Protein AF-A0AB39GKL4-F1 (afdb_monomer)

Solvent-accessible surface area (backbone atoms only — not comparable to full-atom values): 6743 Å² total; per-residue (Å²): 109,71,74,49,74,70,61,60,71,67,64,71,56,43,98,56,66,49,76,50,59,36,57,95,46,34,30,37,38,36,30,51,87,60,52,35,36,35,35,37,49,49,68,52,96,92,40,82,49,75,36,80,75,46,43,53,77,87,45,43,72,70,56,50,50,51,54,46,53,55,38,49,52,33,37,74,72,75,39,62,47,58,59,53,52,52,53,51,48,68,75,51,74,84,73,82,94,69,86,81,76,83,75,84,71,96,71,78,82,130

Foldseek 3Di:
DADDPVNVVVDDADPAKDWDDHPDQWIWIQGNVRWIWIKGWDDAPNDIDMDTPGTPPVQPPVNSVVVNVVQVVCSVVRHHVNVVVVVVCVVPVPDDDDDPPPPPDPDDDD

Nearest PDB structures (foldseek):
  3jtz-assembly1_A  T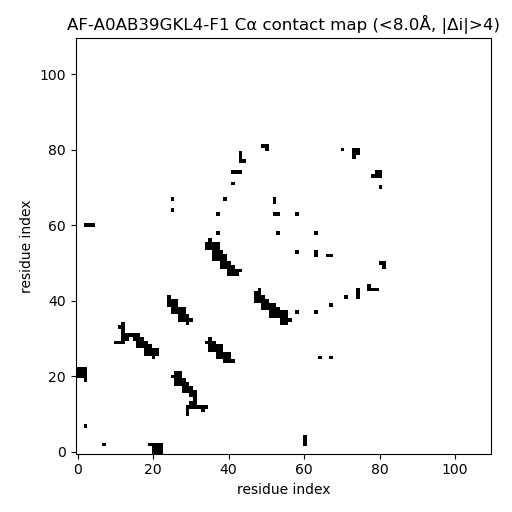M=9.610E-01  e=5.377E-08  Yersinia pestis
  3ju0-assembly1_A  TM=9.452E-01  e=2.732E-07  Pectobacterium atrosepticum
  3rmp-assembly1_C  TM=9.610E-01  e=3.920E-07  Yersinia pestis
  3n8e-assembly1_A  TM=3.212E-01  e=3.176E-01  Homo sapiens
  8t8o-assembly1_N  TM=4.150E-01  e=2.316E+00  Salmonella enterica subsp. enterica serovar Typhimurium

Secondary structure (DSSP, 8-state):
----HHHHHT----SS-EEEE-STTEEEEE-TTS-EEEEEEEEETTEEEEEEEEEETTS-HHHHHHHHHHHHHHHHTT--HHHHHHHHHHHSTTS---------------

Sequence (110 aa):
MSLTDTALKALKPKDASYIVSDDRGLYIEVLPSGSIVWRYRYRLDGKREKLTLGKYPALTLKNARLKRDEAAHLVALGQSPAQKKQQEKVAGAEDATVADVQTRGDTWYE

Radius of gyration: 14.16 Å; Cα contacts (8 Å, |Δi|>4): 132; chains: 1; bounding box: 32×32×37 Å

Organism: NCBI:txid546114

InterPro domains:
  IPR025166 Integrase, DNA-binding domain [PF13356] (3-88)
  IPR038488 Integrase, DNA-binding domain superfamily [G3DSA:3.30.160.390] (1-104)
  IPR050808 Phage Integrase [PTHR30629] (1-109)

pLDDT: mean 80.18, std 20.79, range [33.44, 95.5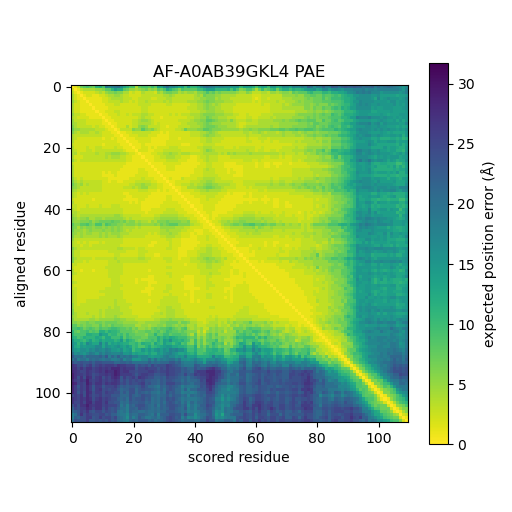6]

Structure (mmCIF, N/CA/C/O backbone):
data_AF-A0AB39GKL4-F1
#
_entry.id   AF-A0AB39GKL4-F1
#
loop_
_atom_site.group_PDB
_atom_site.id
_atom_site.type_symbol
_atom_site.label_atom_id
_atom_site.label_alt_id
_atom_site.label_comp_id
_atom_site.label_asym_id
_atom_site.label_entity_id
_atom_site.label_seq_id
_atom_site.pdbx_PDB_ins_code
_atom_site.Cartn_x
_atom_site.Cartn_y
_atom_site.Cartn_z
_atom_site.occupancy
_atom_site.B_iso_or_equiv
_atom_site.auth_seq_id
_atom_site.auth_comp_id
_atom_site.auth_asym_id
_atom_site.auth_atom_id
_atom_site.pdbx_PDB_model_num
ATOM 1 N N . MET A 1 1 ? -10.826 -8.222 -8.442 1.00 63.59 1 MET A N 1
ATOM 2 C CA . MET A 1 1 ? -10.102 -9.507 -8.508 1.00 63.59 1 MET A CA 1
ATOM 3 C C . MET A 1 1 ? -9.013 -9.448 -7.456 1.00 63.59 1 MET A C 1
ATOM 5 O O . MET A 1 1 ? -8.361 -8.418 -7.378 1.00 63.59 1 MET A O 1
ATOM 9 N N . SER A 1 2 ? -8.885 -10.461 -6.605 1.00 84.94 2 SER A N 1
ATOM 10 C CA . SER A 1 2 ? -7.833 -10.498 -5.586 1.00 84.94 2 SER A CA 1
ATOM 11 C C . SER A 1 2 ? -6.508 -10.964 -6.192 1.00 84.94 2 SER A C 1
ATOM 13 O O . SER A 1 2 ? -6.478 -11.774 -7.118 1.00 84.94 2 SER A O 1
ATOM 15 N N . LEU A 1 3 ? -5.406 -10.447 -5.660 1.00 90.62 3 LEU A N 1
ATOM 16 C CA . LEU A 1 3 ? -4.057 -10.887 -5.972 1.00 90.62 3 LEU A CA 1
ATOM 17 C C . LEU A 1 3 ? -3.803 -12.288 -5.408 1.00 90.62 3 LEU A C 1
ATOM 19 O O . LEU A 1 3 ? -4.309 -12.667 -4.345 1.00 90.62 3 LEU A O 1
ATOM 23 N N . THR A 1 4 ? -2.961 -13.027 -6.126 1.00 93.06 4 THR A N 1
ATOM 24 C CA . THR A 1 4 ? -2.403 -14.320 -5.722 1.00 93.06 4 THR A CA 1
ATOM 25 C C . THR A 1 4 ? -0.880 -14.235 -5.711 1.00 93.06 4 THR A C 1
ATOM 27 O O . THR A 1 4 ? -0.290 -13.442 -6.449 1.00 93.06 4 THR A O 1
ATOM 30 N N . ASP A 1 5 ? -0.219 -15.070 -4.908 1.00 90.69 5 ASP A N 1
ATOM 31 C CA . ASP A 1 5 ? 1.248 -15.105 -4.856 1.00 90.69 5 ASP A CA 1
ATOM 32 C C . ASP A 1 5 ? 1.879 -15.422 -6.221 1.00 90.69 5 ASP A C 1
ATOM 34 O O . ASP A 1 5 ? 2.933 -14.887 -6.562 1.00 90.69 5 ASP A O 1
ATOM 38 N N . THR A 1 6 ? 1.213 -16.234 -7.046 1.00 92.38 6 THR A N 1
ATOM 39 C CA . THR A 1 6 ? 1.650 -16.521 -8.419 1.00 92.38 6 THR A CA 1
ATOM 40 C C . THR A 1 6 ? 1.610 -15.272 -9.298 1.00 92.38 6 THR A C 1
ATOM 42 O O . THR A 1 6 ? 2.578 -14.993 -10.003 1.00 92.38 6 THR A O 1
ATOM 45 N N . ALA A 1 7 ? 0.528 -14.486 -9.226 1.00 91.56 7 ALA A N 1
ATOM 46 C CA . ALA A 1 7 ? 0.414 -13.238 -9.977 1.00 91.56 7 ALA A CA 1
ATOM 47 C C . ALA A 1 7 ? 1.475 -12.217 -9.540 1.00 91.56 7 ALA A C 1
ATOM 49 O O . ALA A 1 7 ? 2.075 -11.561 -10.385 1.00 91.56 7 ALA A O 1
ATOM 50 N N . LEU A 1 8 ? 1.760 -12.136 -8.235 1.00 92.50 8 LEU A N 1
ATOM 51 C CA . LEU A 1 8 ? 2.794 -11.258 -7.682 1.00 92.50 8 LEU A CA 1
ATOM 52 C C . LEU A 1 8 ? 4.198 -11.604 -8.183 1.00 92.50 8 LEU A C 1
ATOM 54 O O . LEU A 1 8 ? 4.958 -10.712 -8.549 1.00 92.50 8 LEU A O 1
ATOM 58 N N . LYS A 1 9 ? 4.538 -12.895 -8.239 1.00 92.31 9 LYS A N 1
ATOM 59 C CA . LYS A 1 9 ? 5.826 -13.361 -8.778 1.00 92.31 9 LYS A CA 1
ATOM 60 C C . LYS A 1 9 ? 5.983 -13.085 -10.274 1.00 92.31 9 LYS A C 1
ATOM 62 O O . LYS A 1 9 ? 7.108 -12.977 -10.748 1.00 92.31 9 LYS A O 1
ATOM 67 N N . ALA A 1 10 ? 4.877 -12.974 -11.008 1.00 93.88 10 ALA A N 1
ATOM 68 C CA . ALA A 1 10 ? 4.882 -12.677 -12.437 1.00 93.88 10 ALA A CA 1
ATOM 69 C C . ALA A 1 10 ? 4.998 -11.173 -12.755 1.00 93.88 10 ALA A C 1
ATOM 71 O O . ALA A 1 10 ? 5.148 -10.814 -13.925 1.00 93.88 10 ALA A O 1
ATOM 72 N N . LEU A 1 11 ? 4.930 -10.291 -11.750 1.00 93.56 11 LEU A N 1
ATOM 73 C CA . LEU A 1 11 ? 5.037 -8.848 -11.954 1.00 93.56 11 LEU A CA 1
ATOM 74 C C . LEU A 1 11 ? 6.434 -8.467 -12.442 1.00 93.56 11 LEU A C 1
ATOM 76 O O . LEU A 1 11 ? 7.447 -8.850 -11.859 1.00 93.56 11 LEU A O 1
ATOM 80 N N . LYS A 1 12 ? 6.473 -7.662 -13.503 1.00 92.31 12 LYS A N 1
ATOM 81 C CA . LYS A 1 12 ? 7.706 -7.115 -14.075 1.00 92.31 12 LYS A CA 1
ATOM 82 C C . LYS A 1 12 ? 7.624 -5.594 -14.155 1.00 92.31 12 LYS A C 1
ATOM 84 O O . LYS A 1 12 ? 6.531 -5.083 -14.419 1.00 92.31 12 LYS A O 1
ATOM 89 N N . PRO A 1 13 ? 8.734 -4.870 -13.939 1.00 93.69 13 PRO A N 1
ATOM 90 C CA . PRO A 1 13 ? 8.777 -3.441 -14.212 1.00 93.69 13 PRO A CA 1
ATOM 91 C C . PRO A 1 13 ? 8.451 -3.158 -15.681 1.00 93.69 13 PRO A C 1
ATOM 93 O O . PRO A 1 13 ? 8.693 -3.985 -16.561 1.00 93.69 13 PRO A O 1
ATOM 96 N N . LYS A 1 14 ? 7.866 -1.985 -15.914 1.00 93.00 14 LYS A N 1
ATOM 97 C CA . LYS A 1 14 ? 7.548 -1.423 -17.231 1.00 93.00 14 LYS A CA 1
ATOM 98 C C . LYS A 1 14 ? 8.110 -0.004 -17.299 1.00 93.00 14 LYS A C 1
ATOM 100 O O . LYS A 1 14 ? 8.535 0.526 -16.275 1.00 93.00 14 LYS A O 1
ATOM 105 N N . ASP A 1 15 ? 8.038 0.624 -18.469 1.00 91.62 15 ASP A N 1
ATOM 106 C CA . ASP A 1 15 ? 8.530 1.995 -18.679 1.00 91.62 15 ASP A CA 1
ATOM 107 C C . ASP A 1 15 ? 7.826 3.033 -17.785 1.00 91.62 15 ASP A C 1
ATOM 109 O O . ASP A 1 15 ? 8.420 4.039 -17.405 1.00 91.62 15 ASP A O 1
ATOM 113 N N . ALA A 1 16 ? 6.578 2.761 -17.390 1.00 92.44 16 ALA A N 1
ATOM 114 C CA . ALA A 1 16 ? 5.801 3.571 -16.455 1.00 92.44 16 ALA A CA 1
ATOM 115 C C . ALA A 1 16 ? 5.334 2.747 -15.248 1.00 92.44 16 ALA A C 1
ATOM 117 O O . ALA A 1 16 ? 5.151 1.526 -15.338 1.00 92.44 16 ALA A O 1
ATOM 118 N N . SER A 1 17 ? 5.124 3.421 -14.110 1.00 92.25 17 SER A N 1
ATOM 119 C CA . SER A 1 17 ? 4.553 2.764 -12.937 1.00 92.25 17 SER A CA 1
ATOM 120 C C . SER A 1 17 ? 3.135 2.290 -13.230 1.00 92.25 17 SER A C 1
ATOM 122 O O . SER A 1 17 ? 2.366 2.942 -13.938 1.00 92.25 17 SER A O 1
ATOM 124 N N . TYR A 1 18 ? 2.780 1.133 -12.682 1.00 93.94 18 TYR A N 1
ATOM 125 C CA . TYR A 1 18 ? 1.429 0.606 -12.804 1.00 93.94 18 TYR A CA 1
ATOM 126 C C . TYR A 1 18 ? 0.951 -0.010 -11.498 1.00 93.94 18 TYR A C 1
ATOM 128 O O . TYR A 1 18 ? 1.732 -0.453 -10.651 1.00 93.94 18 TYR A O 1
ATOM 136 N N . ILE A 1 19 ? -0.369 -0.020 -11.351 1.00 94.12 19 ILE A N 1
ATOM 137 C CA . ILE A 1 19 ? -1.056 -0.492 -10.159 1.00 94.12 19 ILE A CA 1
ATOM 138 C C . ILE A 1 19 ? -1.742 -1.814 -10.474 1.00 94.12 19 ILE A C 1
ATOM 140 O O . ILE A 1 19 ? -2.452 -1.932 -11.472 1.00 94.12 19 ILE A O 1
ATOM 144 N N . VAL A 1 20 ? -1.586 -2.787 -9.580 1.00 94.31 20 VAL A N 1
ATOM 145 C CA . VAL A 1 20 ? -2.400 -4.003 -9.578 1.00 94.31 20 VAL A CA 1
ATOM 146 C C . VAL A 1 20 ? -3.187 -4.046 -8.279 1.00 94.31 20 VAL A C 1
ATOM 148 O O . VAL A 1 20 ? -2.623 -4.034 -7.185 1.00 94.31 20 VAL A O 1
ATOM 151 N N . SER A 1 21 ? -4.511 -4.021 -8.407 1.00 94.25 21 SER A N 1
ATOM 152 C CA . SER A 1 21 ? -5.414 -3.957 -7.258 1.00 94.25 21 SER A CA 1
ATOM 153 C C . SER A 1 21 ? -5.607 -5.334 -6.628 1.00 94.25 21 SER A C 1
ATOM 155 O O . SER A 1 21 ? -5.729 -6.325 -7.343 1.00 94.25 21 SER A O 1
ATOM 157 N N . ASP A 1 22 ? -5.672 -5.365 -5.298 1.00 92.38 22 ASP A N 1
ATOM 158 C CA . ASP A 1 22 ? -6.168 -6.497 -4.514 1.00 92.38 22 ASP A CA 1
ATOM 159 C C . ASP A 1 22 ? -7.591 -6.179 -4.006 1.00 92.38 22 ASP A C 1
ATOM 161 O O . ASP A 1 22 ? -8.432 -5.679 -4.761 1.00 92.38 22 ASP A O 1
ATOM 165 N N . ASP A 1 23 ? -7.880 -6.459 -2.733 1.00 91.62 23 ASP A N 1
ATOM 166 C CA . ASP A 1 23 ? -9.177 -6.270 -2.102 1.00 91.62 23 ASP A CA 1
ATOM 167 C C . ASP A 1 23 ? -9.197 -5.043 -1.180 1.00 91.62 23 ASP A C 1
ATOM 169 O O . ASP A 1 23 ? -8.171 -4.579 -0.689 1.00 91.62 23 ASP A O 1
ATOM 173 N N . ARG A 1 24 ? -10.396 -4.502 -0.924 1.00 91.44 24 ARG A N 1
ATOM 174 C CA . ARG A 1 24 ? -10.639 -3.524 0.156 1.00 91.44 24 ARG A CA 1
ATOM 175 C C . ARG A 1 24 ? -9.664 -2.335 0.170 1.00 91.44 24 ARG A C 1
ATOM 177 O O . ARG A 1 24 ? -9.265 -1.875 1.227 1.00 91.44 24 ARG A O 1
ATOM 184 N N . GLY A 1 25 ? -9.268 -1.841 -1.005 1.00 91.88 25 GLY A N 1
ATOM 185 C CA . GLY A 1 25 ? -8.344 -0.707 -1.135 1.00 91.88 25 GLY A CA 1
ATOM 186 C C . GLY A 1 25 ? -6.857 -1.057 -1.011 1.00 91.88 25 GLY A C 1
ATOM 187 O O . GLY A 1 25 ? -6.027 -0.160 -1.139 1.00 91.88 25 GLY A O 1
ATOM 188 N N . LEU A 1 26 ? -6.495 -2.321 -0.799 1.00 95.44 26 LEU A N 1
ATOM 189 C CA . LEU A 1 26 ? -5.123 -2.801 -0.933 1.00 95.44 26 LEU A CA 1
ATOM 190 C C . LEU A 1 26 ? -4.757 -2.905 -2.415 1.00 95.44 26 LEU A C 1
ATOM 192 O O . LEU A 1 26 ? -5.543 -3.369 -3.242 1.00 95.44 26 LEU A O 1
ATOM 196 N N . TYR A 1 27 ? -3.555 -2.469 -2.756 1.00 95.56 27 TYR A N 1
ATOM 197 C CA . TYR A 1 27 ? -2.989 -2.636 -4.082 1.00 95.56 27 TYR A CA 1
ATOM 198 C C . TYR A 1 27 ? -1.468 -2.662 -4.005 1.00 95.56 27 TYR A C 1
ATOM 200 O O . TYR A 1 27 ? -0.860 -2.280 -3.001 1.00 95.56 27 TYR A O 1
ATOM 208 N N . ILE A 1 28 ? -0.857 -3.110 -5.090 1.00 95.19 28 ILE A N 1
ATOM 209 C CA . ILE A 1 28 ? 0.582 -3.072 -5.268 1.00 95.19 28 ILE A CA 1
ATOM 210 C C . ILE A 1 28 ? 0.914 -2.121 -6.413 1.00 95.19 28 ILE A C 1
ATOM 212 O O . ILE A 1 28 ? 0.235 -2.102 -7.440 1.00 95.19 28 ILE A O 1
ATOM 216 N N . GLU A 1 29 ? 1.928 -1.294 -6.213 1.00 95.44 29 GLU A N 1
ATOM 217 C CA . GLU A 1 29 ? 2.482 -0.417 -7.233 1.00 95.44 29 GLU A CA 1
ATOM 218 C C . GLU A 1 29 ? 3.837 -0.973 -7.661 1.00 95.44 29 GLU A C 1
ATOM 220 O O . GLU A 1 29 ? 4.722 -1.191 -6.828 1.00 95.44 29 GLU A O 1
ATOM 225 N N . VAL A 1 30 ? 3.986 -1.213 -8.959 1.00 94.50 30 VAL A N 1
ATOM 226 C CA . VAL A 1 30 ? 5.245 -1.632 -9.571 1.00 94.50 30 VAL A CA 1
ATOM 227 C C . VAL A 1 30 ? 5.867 -0.401 -10.211 1.00 94.50 30 VAL A C 1
ATOM 229 O O . VAL A 1 30 ? 5.282 0.190 -11.118 1.00 94.50 30 VAL A O 1
ATOM 232 N N . LEU A 1 31 ? 7.036 0.002 -9.722 1.00 9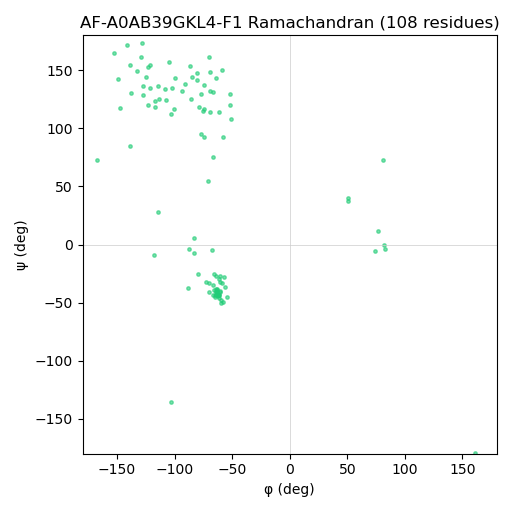3.31 31 LEU A N 1
ATOM 233 C CA . LEU A 1 31 ? 7.776 1.143 -10.246 1.00 93.31 31 LEU A CA 1
ATOM 234 C C . LEU A 1 31 ? 8.674 0.711 -11.419 1.00 93.31 31 LEU A C 1
ATOM 236 O O . LEU A 1 31 ? 9.148 -0.430 -11.430 1.00 93.31 31 LEU A O 1
ATOM 240 N N . PRO A 1 32 ? 9.006 1.626 -12.351 1.00 92.81 32 PRO A N 1
ATOM 241 C CA . PRO A 1 32 ? 9.964 1.355 -13.428 1.00 92.81 32 PRO A CA 1
ATOM 242 C C . PRO A 1 32 ? 11.338 0.905 -12.925 1.00 92.81 32 PRO A C 1
ATOM 244 O O . PRO A 1 32 ? 12.017 0.120 -13.575 1.00 92.81 32 PRO A O 1
ATOM 247 N N . SER A 1 33 ? 11.720 1.328 -11.715 1.00 92.06 33 SER A N 1
ATOM 248 C CA . SER A 1 33 ? 12.956 0.904 -11.047 1.00 92.06 33 SER A CA 1
ATOM 249 C C . SER A 1 33 ? 12.984 -0.574 -10.634 1.00 92.06 33 SER A C 1
ATOM 251 O O . SER A 1 33 ? 13.984 -1.031 -10.088 1.00 92.06 33 SER A O 1
ATOM 253 N N . GLY A 1 34 ? 11.886 -1.317 -10.807 1.00 88.88 34 GLY A N 1
ATOM 254 C CA . GLY A 1 34 ? 11.741 -2.691 -10.318 1.00 88.88 34 GLY A CA 1
ATOM 255 C C . GLY A 1 34 ? 11.325 -2.785 -8.851 1.00 88.88 34 GLY A C 1
ATOM 256 O O . GLY A 1 34 ? 11.065 -3.880 -8.359 1.00 88.88 34 GLY A O 1
ATOM 257 N N . SER A 1 35 ? 11.209 -1.655 -8.146 1.00 92.81 35 SER A N 1
ATOM 258 C CA . SER A 1 35 ? 10.646 -1.644 -6.796 1.00 92.81 35 SER A CA 1
ATOM 259 C C . SER A 1 35 ? 9.153 -1.949 -6.834 1.00 92.81 35 SER A C 1
ATOM 261 O O . SER A 1 35 ? 8.402 -1.335 -7.588 1.00 92.81 35 SER A O 1
ATOM 263 N N . ILE A 1 36 ? 8.720 -2.864 -5.972 1.00 94.00 36 ILE A N 1
ATOM 264 C CA . ILE A 1 36 ? 7.321 -3.256 -5.838 1.00 94.00 36 ILE A CA 1
ATOM 265 C C . ILE A 1 36 ? 6.853 -2.891 -4.428 1.00 94.00 36 ILE A C 1
ATOM 267 O O . ILE A 1 36 ? 7.450 -3.315 -3.435 1.00 94.00 36 ILE A O 1
ATOM 271 N N . VAL A 1 37 ? 5.796 -2.086 -4.328 1.00 95.25 37 VAL A N 1
ATOM 272 C CA . VAL A 1 37 ? 5.370 -1.458 -3.071 1.00 95.25 37 VAL A CA 1
ATOM 273 C C . VAL A 1 37 ? 3.899 -1.731 -2.795 1.00 95.25 37 VAL A C 1
ATOM 275 O O . VAL A 1 37 ? 3.037 -1.453 -3.621 1.00 95.25 37 VAL A O 1
ATOM 278 N N . TRP A 1 38 ? 3.601 -2.220 -1.596 1.00 95.25 38 TRP A N 1
ATOM 279 C CA . TRP A 1 38 ? 2.243 -2.346 -1.084 1.00 95.25 38 TRP A CA 1
ATOM 280 C C . TRP A 1 38 ? 1.713 -0.999 -0.618 1.00 95.25 38 TRP A C 1
ATOM 282 O O . TRP A 1 38 ? 2.336 -0.318 0.208 1.00 95.25 38 TRP A O 1
ATOM 292 N N . ARG A 1 39 ? 0.521 -0.645 -1.092 1.00 95.50 39 ARG A N 1
ATOM 293 C CA . ARG A 1 39 ? -0.188 0.565 -0.697 1.00 95.50 39 ARG A CA 1
ATOM 294 C C . ARG A 1 39 ? -1.640 0.269 -0.361 1.00 95.50 39 ARG A C 1
ATOM 296 O O . ARG A 1 39 ? -2.265 -0.624 -0.922 1.00 95.50 39 ARG A O 1
ATOM 303 N N . TYR A 1 40 ? -2.177 1.061 0.551 1.00 94.81 40 TYR A N 1
ATOM 304 C CA . TYR A 1 40 ? -3.567 1.009 0.966 1.00 94.81 40 TYR A CA 1
ATOM 305 C C . TYR A 1 40 ? -4.214 2.377 0.755 1.00 94.81 40 TYR A C 1
ATOM 307 O O . TYR A 1 40 ? -3.752 3.368 1.316 1.00 94.81 40 TYR A O 1
ATOM 315 N N . ARG A 1 41 ? -5.267 2.438 -0.065 1.00 93.81 41 ARG A N 1
ATOM 316 C CA . ARG A 1 41 ? -6.102 3.639 -0.233 1.00 93.81 41 ARG A CA 1
ATOM 317 C C . ARG A 1 41 ? -7.295 3.577 0.714 1.00 93.81 41 ARG A C 1
ATOM 319 O O . ARG A 1 41 ? -8.007 2.575 0.736 1.00 93.81 41 ARG A O 1
ATOM 326 N N . TYR A 1 42 ? -7.549 4.662 1.434 1.00 92.06 42 TYR A N 1
ATOM 327 C CA . TYR A 1 42 ? -8.685 4.776 2.348 1.00 92.06 42 TYR A CA 1
ATOM 328 C C . TYR A 1 42 ? -9.298 6.174 2.299 1.00 92.06 42 TYR A C 1
ATOM 330 O O . TYR A 1 42 ? -8.783 7.087 1.647 1.00 92.06 42 TYR A O 1
ATOM 338 N N . ARG A 1 43 ? -10.444 6.319 2.967 1.00 90.25 43 ARG A N 1
ATOM 339 C CA . ARG A 1 43 ? -11.056 7.615 3.235 1.00 90.25 43 ARG A CA 1
ATOM 340 C C . ARG A 1 43 ? -11.204 7.807 4.732 1.00 90.25 43 ARG A C 1
ATOM 342 O O . ARG A 1 43 ? -11.654 6.890 5.407 1.00 90.25 43 ARG A O 1
ATOM 349 N N . LEU A 1 44 ? -10.846 8.990 5.204 1.00 89.06 44 LEU A N 1
ATOM 350 C CA . LEU A 1 44 ? -11.036 9.434 6.579 1.00 89.06 44 LEU A CA 1
ATOM 351 C C . LEU A 1 44 ? -11.524 10.884 6.521 1.00 89.06 44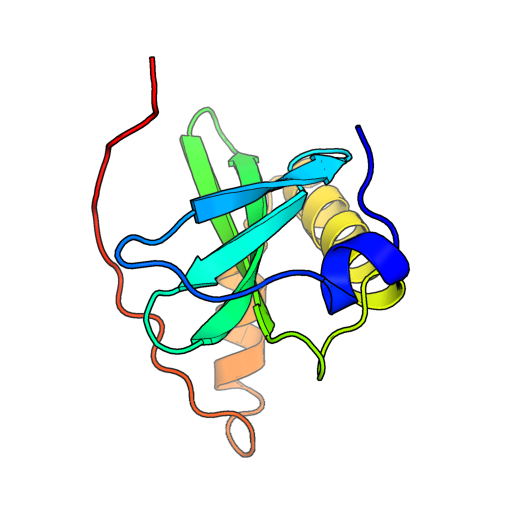 LEU A C 1
ATOM 353 O O . LEU A 1 44 ? -10.983 11.673 5.749 1.00 89.06 44 LEU A O 1
ATOM 357 N N . ASP A 1 45 ? -12.597 11.210 7.242 1.00 87.94 45 ASP A N 1
ATOM 358 C CA . ASP A 1 45 ? -13.200 12.554 7.264 1.00 87.94 45 ASP A CA 1
ATOM 359 C C . ASP A 1 45 ? -13.475 13.146 5.867 1.00 87.94 45 ASP A C 1
ATOM 361 O O . ASP A 1 45 ? -13.208 14.313 5.579 1.00 87.94 45 ASP A O 1
ATOM 365 N N . GLY A 1 46 ? -13.949 12.304 4.942 1.00 87.19 46 GLY A N 1
ATOM 366 C CA . GLY A 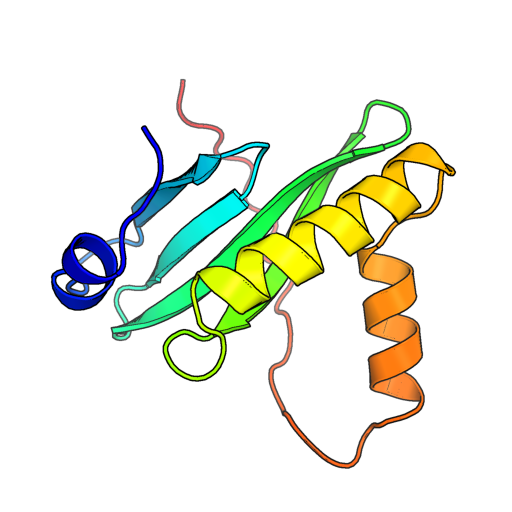1 46 ? -14.230 12.687 3.552 1.00 87.19 46 GLY A CA 1
ATOM 367 C C . GLY A 1 46 ? -12.991 12.882 2.665 1.00 87.19 46 GLY A C 1
ATOM 368 O O . GLY A 1 46 ? -13.129 13.034 1.450 1.00 87.19 46 GLY A O 1
ATOM 369 N N . LYS A 1 47 ? -11.778 12.808 3.222 1.00 88.38 47 LYS A N 1
ATOM 370 C CA . LYS A 1 47 ? -10.515 12.949 2.487 1.00 88.38 47 LYS A CA 1
ATOM 371 C C . LYS A 1 47 ? -10.012 11.595 2.012 1.00 88.38 47 LYS A C 1
ATOM 373 O O . LYS A 1 47 ? -10.079 10.606 2.735 1.00 88.38 47 LYS A O 1
ATOM 378 N N . ARG A 1 48 ? -9.509 11.542 0.776 1.00 90.31 48 ARG A N 1
ATOM 379 C CA . ARG A 1 48 ? -8.841 10.354 0.226 1.00 90.31 48 ARG A CA 1
ATOM 380 C C . ARG A 1 48 ? -7.373 10.390 0.622 1.00 90.31 48 ARG A C 1
ATOM 382 O O . ARG A 1 48 ? -6.678 11.348 0.298 1.00 90.31 48 ARG A O 1
ATOM 389 N N . GLU A 1 49 ? -6.903 9.326 1.253 1.00 89.44 49 GLU A N 1
ATOM 390 C CA . GLU A 1 49 ? -5.510 9.179 1.664 1.00 89.44 49 GLU A CA 1
ATOM 391 C C . GLU A 1 49 ? -4.933 7.842 1.191 1.00 89.44 49 GLU A C 1
ATOM 393 O O . GLU A 1 49 ? -5.653 6.903 0.828 1.00 89.44 49 GLU A O 1
ATOM 398 N N . LYS A 1 50 ? -3.599 7.774 1.172 1.00 90.81 50 LYS A N 1
ATOM 399 C CA . LYS A 1 50 ? -2.833 6.576 0.830 1.00 90.81 50 LYS A CA 1
ATOM 400 C C . LYS A 1 50 ? -1.822 6.278 1.931 1.00 90.81 50 LYS A C 1
ATOM 402 O O . LYS A 1 50 ? -1.116 7.171 2.385 1.00 90.81 50 LYS A O 1
ATOM 407 N N . LEU A 1 51 ? -1.717 5.010 2.306 1.00 90.56 51 LEU A N 1
ATOM 408 C CA . LEU A 1 51 ? -0.725 4.493 3.238 1.00 90.56 51 LEU A CA 1
ATOM 409 C C . LEU A 1 51 ? 0.224 3.550 2.503 1.00 90.56 51 LEU A C 1
ATOM 411 O O . LEU A 1 51 ? -0.204 2.559 1.914 1.00 90.56 51 LEU A O 1
ATOM 415 N N . THR A 1 52 ? 1.523 3.815 2.584 1.00 93.31 52 THR A N 1
ATOM 416 C CA . THR A 1 52 ? 2.553 2.863 2.151 1.00 93.31 52 THR A CA 1
ATOM 417 C C . THR A 1 52 ? 2.728 1.792 3.233 1.00 93.31 52 THR A C 1
ATOM 419 O O . THR A 1 52 ? 3.126 2.119 4.349 1.00 93.31 52 THR A O 1
ATOM 422 N N . LEU A 1 53 ? 2.472 0.515 2.935 1.00 90.88 53 LEU A N 1
ATOM 423 C CA . LEU A 1 53 ? 2.561 -0.582 3.916 1.00 90.88 53 LEU A CA 1
ATOM 424 C C . LEU A 1 53 ? 3.965 -1.197 3.997 1.00 90.88 53 LEU A C 1
ATOM 426 O O . LEU A 1 53 ? 4.432 -1.545 5.083 1.00 90.88 53 LEU A O 1
ATOM 430 N N . GLY A 1 54 ? 4.647 -1.321 2.858 1.00 91.06 54 GLY A N 1
ATOM 431 C CA . GLY A 1 54 ? 5.973 -1.935 2.765 1.00 91.06 54 GLY A CA 1
ATOM 432 C C . GLY A 1 54 ? 6.320 -2.363 1.342 1.00 91.06 54 GLY A C 1
ATOM 433 O O . GLY A 1 54 ? 5.529 -2.170 0.423 1.00 91.06 54 GLY A O 1
ATOM 434 N N . LYS A 1 55 ? 7.507 -2.944 1.153 1.00 94.00 55 LYS A N 1
ATOM 435 C CA . LYS A 1 55 ? 7.986 -3.432 -0.150 1.00 94.00 55 LYS A CA 1
ATOM 436 C C . LYS A 1 55 ? 7.792 -4.944 -0.270 1.00 94.00 55 LYS A C 1
ATOM 438 O O . LYS A 1 55 ? 7.984 -5.662 0.707 1.00 94.00 55 LYS A O 1
ATOM 443 N N . TYR A 1 56 ? 7.456 -5.431 -1.456 1.00 91.44 56 TYR A N 1
ATOM 444 C CA . TYR A 1 56 ? 7.537 -6.853 -1.805 1.00 91.44 56 TYR A CA 1
ATOM 445 C C . TYR A 1 56 ? 8.971 -7.178 -2.279 1.00 91.44 56 TYR A C 1
ATOM 447 O O . TYR A 1 56 ? 9.581 -6.318 -2.916 1.00 91.44 56 TYR A O 1
ATOM 455 N N . PRO A 1 57 ? 9.542 -8.367 -1.995 1.00 93.50 57 PRO A N 1
ATOM 456 C CA . PRO A 1 57 ? 8.954 -9.524 -1.306 1.00 93.50 57 PRO A CA 1
ATOM 457 C C . PRO A 1 57 ? 9.074 -9.513 0.225 1.00 93.50 57 PRO A C 1
ATOM 459 O O . PRO A 1 57 ? 8.521 -10.401 0.868 1.00 93.50 57 PRO A O 1
ATOM 462 N N . ALA A 1 58 ? 9.749 -8.521 0.819 1.00 92.31 58 ALA A N 1
ATOM 463 C CA . ALA A 1 58 ? 9.931 -8.431 2.275 1.00 92.31 58 ALA A CA 1
ATOM 464 C C . ALA A 1 58 ? 8.596 -8.440 3.051 1.00 92.31 58 ALA A C 1
ATOM 466 O O . ALA A 1 58 ? 8.486 -9.047 4.113 1.00 92.31 58 ALA A O 1
ATOM 467 N N . LEU A 1 59 ? 7.560 -7.804 2.496 1.00 91.81 59 LEU A N 1
ATOM 468 C CA . LEU A 1 59 ? 6.180 -7.920 2.948 1.00 91.81 59 LEU A CA 1
ATOM 469 C C . LEU A 1 59 ? 5.397 -8.837 1.997 1.00 91.81 59 LEU A C 1
ATOM 471 O O . LEU A 1 59 ? 5.137 -8.489 0.841 1.00 91.81 59 LEU A O 1
ATOM 475 N N . THR A 1 60 ? 5.007 -10.006 2.503 1.00 94.44 60 THR A N 1
ATOM 476 C CA . THR A 1 60 ? 4.194 -10.990 1.772 1.00 94.44 60 THR A CA 1
ATOM 477 C C . THR A 1 60 ? 2.758 -10.499 1.575 1.00 94.44 60 THR A C 1
ATOM 479 O O . THR A 1 60 ? 2.289 -9.630 2.311 1.00 94.44 60 THR A O 1
ATOM 482 N N . LEU A 1 61 ? 2.023 -11.092 0.625 1.00 94.38 61 LEU A N 1
ATOM 483 C CA . LEU A 1 61 ? 0.604 -10.786 0.397 1.00 94.38 61 LEU A CA 1
ATOM 484 C C . LEU A 1 61 ? -0.234 -10.953 1.671 1.00 94.38 61 LEU A C 1
ATOM 486 O O . LEU A 1 61 ? -1.029 -10.082 2.020 1.00 94.38 61 LEU A O 1
ATOM 490 N N . LYS A 1 62 ? -0.021 -12.059 2.395 1.00 94.38 62 LYS A N 1
ATOM 491 C CA . LYS A 1 62 ? -0.709 -12.338 3.661 1.00 94.38 62 LYS A CA 1
ATOM 492 C C . LYS A 1 62 ? -0.459 -11.228 4.683 1.00 94.38 62 LYS A C 1
ATOM 494 O O . LYS A 1 62 ? -1.410 -10.697 5.250 1.00 94.38 62 LYS A O 1
ATOM 499 N N . ASN A 1 63 ? 0.800 -10.842 4.879 1.00 93.50 63 ASN A N 1
ATOM 500 C CA . ASN A 1 63 ? 1.152 -9.807 5.851 1.00 93.50 63 ASN A CA 1
ATOM 501 C C . ASN A 1 63 ? 0.673 -8.417 5.405 1.00 93.50 63 ASN A C 1
ATOM 503 O O . ASN A 1 63 ? 0.277 -7.613 6.243 1.00 93.50 63 ASN A O 1
ATOM 507 N N . ALA A 1 64 ? 0.654 -8.134 4.100 1.00 94.19 64 ALA A N 1
ATOM 508 C CA . ALA A 1 64 ? 0.081 -6.902 3.566 1.00 94.19 64 ALA A CA 1
ATOM 509 C C . ALA A 1 64 ? -1.426 -6.800 3.851 1.00 94.19 64 ALA A C 1
ATOM 511 O O . ALA A 1 64 ? -1.891 -5.735 4.256 1.00 94.19 64 ALA A O 1
ATOM 512 N N . ARG A 1 65 ? -2.176 -7.904 3.718 1.00 95.12 65 ARG A N 1
ATOM 513 C CA . ARG A 1 65 ? -3.603 -7.961 4.079 1.00 95.12 65 ARG A CA 1
ATOM 514 C C . ARG A 1 65 ? -3.833 -7.740 5.573 1.00 95.12 65 ARG A C 1
ATOM 516 O O . ARG A 1 65 ? -4.681 -6.924 5.911 1.00 95.12 65 ARG A O 1
ATOM 523 N N . LEU A 1 66 ? -3.027 -8.362 6.438 1.00 94.81 66 LEU A N 1
ATOM 524 C CA . LEU A 1 66 ? -3.095 -8.141 7.890 1.00 94.81 66 LEU A CA 1
ATOM 525 C C . LEU A 1 66 ? -2.850 -6.671 8.257 1.00 94.81 66 LEU A C 1
ATOM 527 O O . LEU A 1 66 ? -3.686 -6.055 8.910 1.00 94.81 66 LEU A O 1
ATOM 531 N N . LYS A 1 67 ? -1.773 -6.063 7.741 1.00 93.00 67 LYS A N 1
ATOM 532 C CA . LYS A 1 67 ? -1.502 -4.632 7.965 1.00 93.00 67 LYS A CA 1
ATOM 533 C C . LYS A 1 67 ? -2.608 -3.729 7.416 1.00 93.00 67 LYS A C 1
ATOM 535 O O . LYS A 1 67 ? -2.860 -2.653 7.954 1.00 93.00 67 LYS A O 1
ATOM 540 N N . ARG A 1 68 ? -3.267 -4.139 6.329 1.00 94.75 68 ARG A N 1
ATOM 541 C CA . ARG A 1 68 ? -4.417 -3.414 5.785 1.00 94.75 68 ARG A CA 1
ATOM 542 C C . ARG A 1 68 ? -5.637 -3.531 6.691 1.00 94.75 68 ARG A C 1
ATOM 544 O O . ARG A 1 68 ? -6.326 -2.533 6.860 1.00 94.75 68 ARG A O 1
ATOM 551 N N . ASP A 1 69 ? -5.908 -4.703 7.261 1.00 94.75 69 ASP A N 1
ATOM 552 C CA . ASP A 1 69 ? -6.976 -4.894 8.250 1.00 94.75 69 ASP A CA 1
ATOM 553 C C . ASP 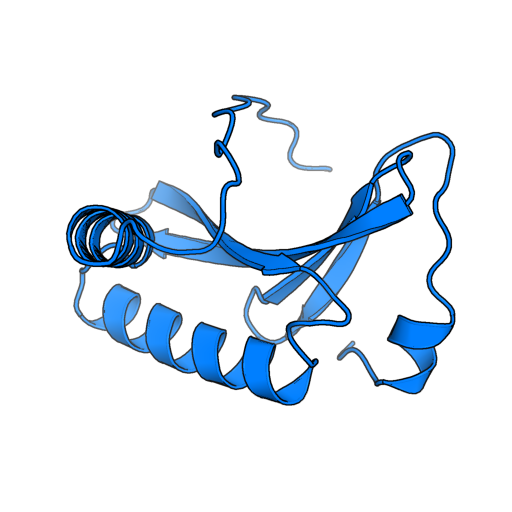A 1 69 ? -6.725 -4.037 9.508 1.00 94.75 69 ASP A C 1
ATOM 555 O O . ASP A 1 69 ? -7.628 -3.330 9.952 1.00 94.75 69 ASP A O 1
ATOM 559 N N . GLU A 1 70 ? -5.487 -3.994 10.009 1.00 92.31 70 GLU A N 1
ATOM 560 C CA . GLU A 1 70 ? -5.081 -3.114 11.118 1.00 92.31 70 GLU A CA 1
ATOM 561 C C . GLU A 1 70 ? -5.290 -1.629 10.781 1.00 92.31 70 GLU A C 1
ATOM 563 O O . GLU A 1 70 ? -5.895 -0.883 11.552 1.00 92.31 70 GLU A O 1
ATOM 568 N N . ALA A 1 71 ? -4.841 -1.191 9.601 1.00 91.50 71 ALA A N 1
ATOM 569 C CA . ALA A 1 71 ? -5.037 0.182 9.145 1.00 91.50 71 ALA A CA 1
ATOM 570 C C . ALA A 1 71 ? -6.525 0.517 8.956 1.00 91.50 71 ALA A C 1
ATOM 572 O O . ALA A 1 71 ? -6.962 1.605 9.315 1.00 91.50 71 ALA A O 1
ATOM 573 N N . ALA A 1 72 ? -7.322 -0.408 8.418 1.00 92.25 72 ALA A N 1
ATOM 574 C CA . ALA A 1 72 ? -8.761 -0.226 8.265 1.00 92.25 72 ALA A CA 1
ATOM 575 C C . ALA A 1 72 ? -9.467 -0.090 9.622 1.00 92.25 72 ALA A C 1
ATOM 577 O O . ALA A 1 72 ? -10.366 0.739 9.750 1.00 92.25 72 ALA A O 1
ATOM 578 N N . HIS A 1 73 ? -9.031 -0.844 10.635 1.00 93.38 73 HIS A N 1
ATOM 579 C CA . HIS A 1 73 ? -9.547 -0.713 11.994 1.00 93.38 73 HIS A CA 1
ATOM 580 C C . HIS A 1 73 ? -9.264 0.677 12.579 1.00 93.38 73 HIS A C 1
ATOM 582 O O . HIS A 1 73 ? -10.169 1.309 13.111 1.00 93.38 73 HIS A O 1
ATOM 588 N N . LEU A 1 74 ? -8.047 1.204 12.403 1.00 90.62 74 LEU A N 1
ATOM 589 C CA . LEU A 1 74 ? -7.705 2.564 12.839 1.00 90.62 74 LEU A CA 1
ATOM 590 C C . LEU A 1 74 ? -8.555 3.630 12.136 1.00 90.62 74 LEU A C 1
ATOM 592 O O . LEU A 1 74 ? -9.087 4.517 12.798 1.00 90.62 74 LEU A O 1
ATOM 596 N N . VAL A 1 75 ? -8.753 3.505 10.818 1.00 91.06 75 VAL A N 1
ATOM 597 C CA . VAL A 1 75 ? -9.624 4.418 10.057 1.00 91.06 75 VAL A CA 1
ATOM 598 C C . VAL A 1 75 ? -11.059 4.372 10.579 1.00 91.06 75 VAL A C 1
ATOM 600 O O . VAL A 1 75 ? -11.688 5.417 10.715 1.00 91.06 75 VAL A O 1
ATOM 603 N N . ALA A 1 76 ? -11.574 3.184 10.907 1.00 90.38 76 ALA A N 1
ATOM 604 C CA . ALA A 1 76 ? -12.912 3.032 11.475 1.00 90.38 76 ALA A CA 1
ATOM 605 C C . ALA A 1 76 ? -13.054 3.702 12.855 1.00 90.38 76 ALA A C 1
ATOM 607 O O . ALA A 1 76 ? -14.143 4.145 13.206 1.00 90.38 76 ALA A O 1
ATOM 608 N N . LEU A 1 77 ? -11.956 3.826 13.608 1.00 91.12 77 LEU A N 1
ATOM 609 C CA . LEU A 1 77 ? -11.888 4.576 14.866 1.00 91.12 77 LEU A CA 1
ATOM 610 C C . LEU A 1 77 ? -11.670 6.087 14.667 1.00 91.12 77 LEU A C 1
ATOM 612 O O . LEU A 1 77 ? -11.457 6.805 15.642 1.00 91.12 77 LEU A O 1
ATOM 616 N N . GLY A 1 78 ? -11.678 6.580 13.425 1.00 87.50 78 GLY A N 1
ATOM 617 C CA . GLY A 1 78 ? -11.413 7.984 13.118 1.00 87.50 78 GLY A CA 1
ATOM 618 C C . GLY A 1 78 ? -9.929 8.369 13.190 1.00 87.50 78 GLY A C 1
ATOM 619 O O . GLY A 1 78 ? -9.598 9.550 13.191 1.00 87.50 78 GLY A O 1
ATOM 620 N N . GLN A 1 79 ? -9.017 7.397 13.275 1.00 86.88 79 GLN A N 1
ATOM 621 C CA . GLN A 1 79 ? -7.581 7.643 13.412 1.00 86.88 79 GLN A CA 1
ATOM 622 C C . GLN A 1 79 ? -6.868 7.440 12.076 1.00 86.88 79 GLN A C 1
ATOM 624 O O . GLN A 1 79 ? -7.075 6.431 11.402 1.00 86.88 79 GLN A O 1
ATOM 629 N N . SER A 1 80 ? -5.977 8.364 11.703 1.00 81.06 80 SER A N 1
ATOM 630 C CA . SER A 1 80 ? -5.163 8.212 10.492 1.00 81.06 80 SER A CA 1
ATOM 631 C C . SER A 1 80 ? -4.054 7.170 10.715 1.00 81.06 80 SER A C 1
ATOM 633 O O . SER A 1 80 ? -3.134 7.403 11.509 1.00 81.06 80 SER A O 1
ATOM 635 N N . PRO A 1 81 ? -4.057 6.036 9.986 1.00 81.00 81 PRO A N 1
ATOM 636 C CA . PRO A 1 81 ? -2.994 5.035 10.084 1.00 81.00 81 PRO A CA 1
ATOM 637 C C . PRO A 1 81 ? -1.622 5.581 9.675 1.00 81.00 81 PRO A C 1
ATOM 639 O O . PRO A 1 81 ? -0.593 5.118 10.166 1.00 81.00 81 PRO A O 1
ATOM 642 N N . ALA A 1 82 ? -1.595 6.563 8.766 1.00 76.62 82 ALA A N 1
ATOM 643 C CA . ALA A 1 82 ? -0.361 7.187 8.306 1.00 76.62 82 ALA A CA 1
ATOM 644 C C . ALA A 1 82 ? 0.334 7.956 9.436 1.00 76.62 82 ALA A C 1
ATOM 646 O O . ALA A 1 82 ? 1.554 7.867 9.578 1.00 76.62 82 ALA A O 1
ATOM 647 N N . GLN A 1 83 ? -0.442 8.641 10.281 1.00 72.62 83 GLN A N 1
ATOM 648 C CA . GLN A 1 83 ? 0.079 9.346 11.452 1.00 72.62 83 GLN A CA 1
ATOM 649 C C . GLN A 1 83 ? 0.632 8.372 12.496 1.00 72.62 83 GLN A C 1
ATOM 651 O O . GLN A 1 83 ? 1.742 8.581 12.984 1.00 72.62 83 GLN A O 1
ATOM 656 N N . LYS A 1 84 ? -0.076 7.268 12.773 1.00 74.81 84 LYS A N 1
ATOM 657 C CA . LYS A 1 84 ? 0.410 6.233 13.698 1.00 74.81 84 LYS A CA 1
ATOM 658 C C . LYS A 1 84 ? 1.719 5.604 13.210 1.00 74.81 84 LYS A C 1
ATOM 660 O O . LYS A 1 84 ? 2.681 5.520 13.967 1.00 74.81 84 LYS A O 1
ATOM 665 N N . LYS A 1 85 ? 1.802 5.254 11.920 1.00 70.62 85 LYS A N 1
ATOM 666 C CA . LYS A 1 85 ? 3.035 4.719 11.322 1.00 70.62 85 LYS A CA 1
ATOM 667 C C . LYS A 1 85 ? 4.199 5.712 11.415 1.00 70.62 85 LYS A C 1
ATOM 669 O O . LYS A 1 85 ? 5.334 5.309 11.654 1.00 70.62 85 LYS A O 1
ATOM 674 N N . GLN A 1 86 ? 3.939 7.002 11.208 1.00 65.31 86 GLN A N 1
ATOM 675 C CA . GLN A 1 86 ? 4.965 8.032 11.347 1.00 65.31 86 GLN A CA 1
ATOM 676 C C . GLN A 1 86 ? 5.464 8.130 12.796 1.00 65.31 86 GLN A C 1
ATOM 678 O O . GLN A 1 86 ? 6.669 8.232 13.009 1.00 65.31 86 GLN A O 1
ATOM 683 N N . GLN A 1 87 ? 4.568 8.045 13.782 1.00 59.84 87 GLN A N 1
ATOM 684 C CA . GLN A 1 87 ? 4.928 8.045 15.203 1.00 59.84 87 GLN A CA 1
ATOM 685 C C . GLN A 1 87 ? 5.754 6.807 15.588 1.00 59.84 87 GLN A C 1
ATOM 687 O O . GLN A 1 87 ? 6.781 6.941 16.247 1.00 59.84 87 GLN A O 1
ATOM 692 N N . GLU A 1 88 ? 5.376 5.621 15.107 1.00 62.47 88 GLU A N 1
ATOM 693 C CA . GLU A 1 88 ? 6.136 4.380 15.324 1.00 62.47 88 GLU A CA 1
ATOM 694 C C . GLU A 1 88 ? 7.521 4.427 14.664 1.00 62.47 88 GLU A C 1
ATOM 696 O O . GLU A 1 88 ? 8.504 3.985 15.253 1.00 62.47 88 GLU A O 1
ATOM 701 N N . LYS A 1 89 ? 7.638 5.022 13.469 1.00 57.47 89 LYS A N 1
ATOM 702 C CA . LYS A 1 89 ? 8.931 5.196 12.790 1.00 57.47 89 LYS A CA 1
ATOM 703 C C . LYS A 1 89 ? 9.860 6.156 13.537 1.00 57.47 89 LYS A C 1
ATOM 705 O O . LYS A 1 89 ? 11.067 5.953 13.519 1.00 57.47 89 LYS A O 1
ATOM 710 N N . VAL A 1 90 ? 9.316 7.191 14.177 1.00 57.44 90 VAL A N 1
ATOM 711 C CA . VAL A 1 90 ? 10.098 8.135 14.996 1.00 57.44 90 V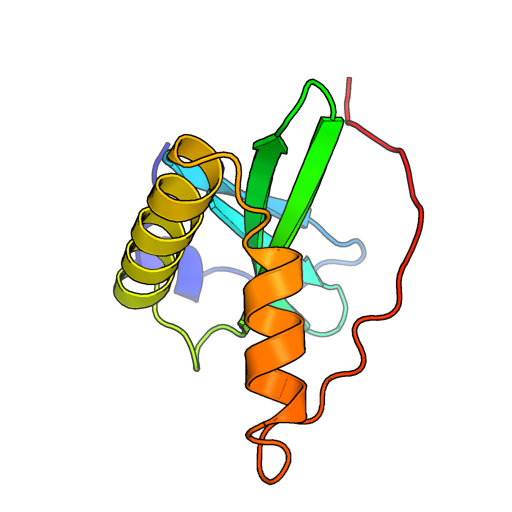AL A CA 1
ATOM 712 C C . VAL A 1 90 ? 10.546 7.482 16.309 1.00 57.44 90 VAL A C 1
ATOM 714 O O . VAL A 1 90 ? 11.641 7.771 16.778 1.00 57.44 90 VAL A O 1
ATOM 717 N N . ALA A 1 91 ? 9.750 6.564 16.865 1.00 48.59 91 ALA A N 1
ATOM 718 C CA . ALA A 1 91 ? 10.100 5.809 18.069 1.00 48.59 91 ALA A CA 1
ATOM 719 C C . ALA A 1 91 ? 11.048 4.616 17.815 1.00 48.59 91 ALA A C 1
ATOM 721 O O . ALA A 1 91 ? 11.765 4.212 18.724 1.00 48.59 91 ALA A O 1
ATOM 722 N N . GLY A 1 92 ? 11.062 4.052 16.601 1.00 40.69 92 GLY A N 1
ATOM 723 C CA . GLY A 1 92 ? 11.848 2.868 16.221 1.00 40.69 92 GLY A CA 1
ATOM 724 C C . GLY A 1 92 ? 12.948 3.131 15.187 1.00 40.69 92 GLY A C 1
ATOM 725 O O . GLY A 1 92 ? 13.255 2.239 14.398 1.00 40.69 92 GLY A O 1
ATOM 726 N N . ALA A 1 93 ? 13.495 4.348 15.129 1.00 36.88 93 ALA A N 1
ATOM 727 C CA . ALA A 1 93 ? 14.469 4.790 14.128 1.00 36.88 93 ALA A CA 1
ATOM 728 C C . ALA A 1 93 ? 15.874 4.156 14.268 1.00 36.88 93 ALA A C 1
ATOM 730 O O . ALA A 1 93 ? 16.868 4.875 14.303 1.00 36.88 93 ALA A O 1
ATOM 731 N N . GLU A 1 94 ? 15.967 2.825 14.281 1.00 35.00 94 GLU A N 1
ATOM 732 C CA . GLU A 1 94 ? 17.222 2.101 14.027 1.00 35.00 94 GLU A CA 1
ATOM 733 C C . GLU A 1 94 ? 17.176 1.188 12.792 1.00 35.00 94 GLU A C 1
ATOM 735 O O . GLU A 1 94 ? 18.232 0.777 12.331 1.00 35.00 94 GLU A O 1
ATOM 740 N N . ASP A 1 95 ? 16.026 0.953 12.144 1.00 35.34 95 ASP A N 1
ATOM 741 C CA . ASP A 1 95 ? 16.019 0.152 10.911 1.00 35.34 95 ASP A CA 1
ATOM 742 C C . ASP A 1 95 ? 14.921 0.549 9.910 1.00 35.34 95 ASP A C 1
ATOM 744 O O . ASP A 1 95 ? 13.782 0.844 10.262 1.00 35.34 95 ASP A O 1
ATOM 748 N N . ALA A 1 96 ? 15.261 0.503 8.620 1.00 33.44 96 ALA A N 1
ATOM 749 C CA . ALA A 1 96 ? 14.434 0.824 7.447 1.00 33.44 96 ALA A CA 1
ATOM 750 C C . ALA A 1 96 ? 14.274 2.319 7.078 1.00 33.44 96 ALA A C 1
ATOM 752 O O . ALA A 1 96 ? 13.199 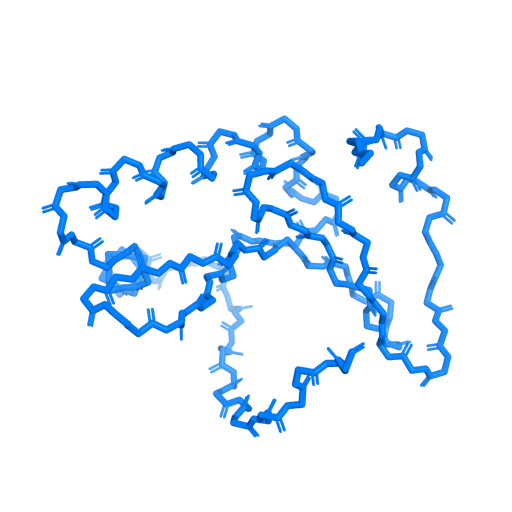2.936 7.096 1.00 33.44 96 ALA A O 1
ATOM 753 N N . THR A 1 97 ? 15.367 2.859 6.544 1.00 42.69 97 THR A N 1
ATOM 754 C CA . THR A 1 97 ? 15.387 3.946 5.562 1.00 42.69 97 THR A CA 1
ATOM 755 C C . THR A 1 97 ? 14.467 3.661 4.367 1.00 42.69 97 THR A C 1
ATOM 757 O O . THR A 1 97 ? 14.771 2.896 3.456 1.00 42.69 97 THR A O 1
ATOM 760 N N . VAL A 1 98 ? 13.349 4.378 4.304 1.00 41.41 98 VAL A N 1
ATOM 761 C CA . VAL A 1 98 ? 12.894 4.972 3.041 1.00 41.41 98 VAL A CA 1
ATOM 762 C C . VAL A 1 98 ? 12.184 6.279 3.357 1.00 41.41 98 VAL A C 1
ATOM 764 O O . VAL A 1 98 ? 11.197 6.309 4.099 1.00 41.41 98 VAL A O 1
ATOM 767 N N . ALA A 1 99 ? 12.759 7.363 2.846 1.00 38.12 99 ALA A N 1
ATOM 768 C CA . ALA A 1 99 ? 12.143 8.671 2.773 1.00 38.12 99 ALA A CA 1
ATOM 769 C C . ALA A 1 99 ? 10.888 8.554 1.899 1.00 38.12 99 ALA A C 1
ATOM 771 O O . ALA A 1 99 ? 10.970 8.231 0.714 1.00 38.12 99 ALA A O 1
ATOM 772 N N . ASP A 1 100 ? 9.725 8.746 2.517 1.00 40.16 100 ASP A N 1
ATOM 773 C CA . ASP A 1 100 ? 8.453 8.889 1.819 1.00 40.16 100 ASP A CA 1
ATOM 774 C C . ASP A 1 100 ? 8.475 10.293 1.203 1.00 40.16 100 ASP A C 1
ATOM 776 O O . ASP A 1 100 ? 8.220 11.292 1.872 1.00 40.16 100 ASP A O 1
ATOM 780 N N . VAL A 1 101 ? 8.928 10.386 -0.051 1.00 38.22 101 VAL A N 1
ATOM 781 C CA . VAL A 1 101 ? 8.807 11.624 -0.816 1.00 38.22 101 VAL A CA 1
ATOM 782 C C . VAL A 1 101 ? 7.320 11.807 -1.100 1.00 38.22 101 VAL A C 1
ATOM 784 O O . VAL A 1 101 ? 6.672 11.001 -1.775 1.00 38.22 101 VAL A O 1
ATOM 787 N N . GLN A 1 102 ? 6.771 12.861 -0.512 1.00 42.59 102 GLN A N 1
ATOM 788 C CA . GLN A 1 102 ? 5.406 13.317 -0.694 1.00 42.59 102 GLN A CA 1
ATOM 789 C C . GLN A 1 102 ? 5.222 13.822 -2.132 1.00 42.59 102 GLN A C 1
ATOM 791 O O . GLN A 1 102 ? 5.163 15.023 -2.381 1.00 42.59 102 GLN A O 1
ATOM 796 N N . THR A 1 103 ? 5.127 12.923 -3.113 1.00 37.50 103 THR A N 1
ATOM 797 C CA . THR A 1 103 ? 4.715 13.315 -4.463 1.00 37.50 103 THR A CA 1
ATOM 798 C C . THR A 1 103 ? 3.202 13.519 -4.450 1.00 37.50 103 THR A C 1
ATOM 800 O O . THR A 1 103 ? 2.413 12.570 -4.554 1.00 37.50 103 THR A O 1
ATOM 803 N N . ARG A 1 104 ? 2.809 14.786 -4.258 1.00 40.94 104 ARG A N 1
ATOM 804 C CA . ARG A 1 104 ? 1.552 15.343 -4.768 1.00 40.94 104 ARG A CA 1
ATOM 805 C C . ARG A 1 104 ? 1.493 15.034 -6.262 1.00 40.94 104 ARG A C 1
ATOM 807 O O . ARG A 1 104 ? 2.380 15.425 -7.010 1.00 40.94 104 ARG A O 1
ATOM 814 N N . GLY A 1 105 ? 0.464 14.310 -6.661 1.00 37.03 105 GLY A N 1
ATOM 815 C CA . GLY A 1 105 ? 0.202 13.931 -8.039 1.00 37.03 105 GLY A CA 1
ATOM 816 C C . GLY A 1 105 ? -1.211 13.389 -8.106 1.00 37.03 105 GLY A C 1
ATOM 817 O O . GLY A 1 105 ? -1.406 12.178 -8.158 1.00 37.03 105 GLY A O 1
ATOM 818 N N . ASP A 1 106 ? -2.182 14.296 -7.990 1.00 42.59 106 ASP A N 1
ATOM 819 C CA . ASP A 1 106 ? -3.577 14.063 -8.356 1.00 42.59 106 ASP A CA 1
ATOM 820 C C . ASP A 1 106 ? -3.631 13.660 -9.832 1.00 42.59 106 ASP A C 1
ATOM 822 O O . ASP A 1 106 ? -3.668 14.501 -10.721 1.00 42.59 106 ASP A O 1
ATOM 826 N N . THR A 1 107 ? -3.598 12.359 -10.095 1.00 40.38 107 THR A N 1
ATOM 827 C CA . THR A 1 107 ? -4.091 11.765 -11.341 1.00 40.38 107 THR A CA 1
ATOM 828 C C . THR A 1 107 ? -4.822 10.4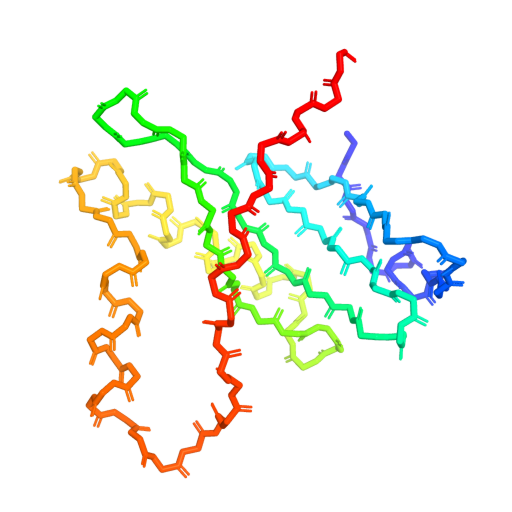87 -10.956 1.00 40.38 107 THR A C 1
ATOM 830 O O . THR A 1 107 ? -4.272 9.391 -10.869 1.00 40.38 107 THR A O 1
ATOM 833 N N . TRP A 1 108 ? -6.092 10.666 -10.603 1.00 47.47 108 TRP A N 1
ATOM 834 C CA . TRP A 1 108 ? -7.051 9.575 -10.554 1.00 47.47 108 TRP A CA 1
ATOM 835 C C . TRP A 1 108 ? -7.397 9.265 -12.012 1.00 47.47 108 TRP A C 1
ATOM 837 O O . TRP A 1 108 ? -7.913 10.145 -12.691 1.00 47.47 108 TRP A O 1
ATOM 847 N N . TYR A 1 109 ? -7.042 8.073 -12.503 1.00 40.06 109 TYR A N 1
ATOM 848 C CA . TYR A 1 109 ? -7.532 7.584 -13.796 1.00 40.06 109 TYR A CA 1
ATOM 849 C C . TYR A 1 109 ? -9.067 7.696 -13.820 1.00 40.06 109 TYR A C 1
ATOM 851 O O . TYR A 1 109 ? -9.708 7.282 -12.846 1.00 40.06 109 TYR A O 1
ATOM 859 N N . GLU A 1 110 ? -9.587 8.310 -14.888 1.00 34.25 110 GLU A N 1
ATOM 860 C CA . GLU A 1 110 ? -11.015 8.398 -15.240 1.00 34.25 110 GLU A CA 1
ATOM 861 C C . GLU A 1 110 ? -11.690 7.020 -15.283 1.00 34.25 110 GLU A C 1
ATOM 863 O O . GLU A 1 110 ? -11.028 6.036 -15.696 1.00 34.25 110 GLU A O 1
#

Mean predicted aligned error: 8.66 Å